Protein AF-A0A1Q2ZSM3-F1 (afdb_monomer_lite)

Organism: Zygosaccharomyces rouxii (NCBI:txid4956)

Structure (mmCIF, N/CA/C/O backbone):
data_AF-A0A1Q2ZSM3-F1
#
_entry.id   AF-A0A1Q2ZSM3-F1
#
loop_
_atom_site.group_PDB
_atom_site.id
_atom_site.type_symbol
_atom_site.label_atom_id
_atom_site.label_alt_id
_atom_site.label_comp_id
_atom_site.label_asym_id
_atom_site.label_entity_id
_atom_site.label_seq_id
_atom_site.pdbx_PDB_ins_code
_atom_site.Cartn_x
_atom_site.Cartn_y
_atom_site.Cartn_z
_atom_site.occupancy
_atom_site.B_iso_or_equiv
_atom_site.auth_seq_id
_atom_site.auth_comp_id
_atom_site.auth_asym_id
_atom_site.auth_atom_id
_atom_site.pdbx_PDB_model_num
ATOM 1 N N . MET A 1 1 ? 34.894 3.119 -41.624 1.00 64.06 1 MET A N 1
ATOM 2 C CA . MET A 1 1 ? 34.400 4.190 -40.734 1.00 64.06 1 MET A CA 1
ATOM 3 C C . MET A 1 1 ? 33.053 3.825 -40.122 1.00 64.06 1 MET A C 1
ATOM 5 O O . MET A 1 1 ? 32.854 4.082 -38.945 1.00 64.06 1 MET A O 1
ATOM 9 N N . ASP A 1 2 ? 32.177 3.131 -40.847 1.00 81.12 2 ASP A N 1
ATOM 10 C CA . ASP A 1 2 ? 30.804 2.824 -40.405 1.00 81.12 2 ASP A CA 1
ATOM 11 C C . ASP A 1 2 ? 30.722 1.828 -39.241 1.00 81.12 2 ASP A C 1
ATOM 13 O O . ASP A 1 2 ? 29.921 2.001 -38.327 1.00 81.12 2 ASP A O 1
ATOM 17 N N . PHE A 1 3 ? 31.615 0.833 -39.202 1.00 90.19 3 PHE A N 1
ATOM 18 C CA . PHE A 1 3 ? 31.700 -0.098 -38.070 1.00 90.19 3 PHE A CA 1
ATOM 19 C C . PHE A 1 3 ? 32.099 0.605 -36.764 1.00 90.19 3 PHE A C 1
ATOM 21 O O . PHE A 1 3 ? 31.594 0.272 -35.697 1.00 90.19 3 PHE A O 1
ATOM 28 N N . TYR A 1 4 ? 32.970 1.614 -36.851 1.00 92.62 4 TYR A N 1
ATOM 29 C CA . TYR A 1 4 ? 33.375 2.406 -35.691 1.00 92.62 4 TYR A CA 1
ATOM 30 C C . TYR A 1 4 ? 32.209 3.251 -35.166 1.00 92.62 4 TYR A C 1
ATOM 32 O O . TYR A 1 4 ? 31.980 3.292 -33.961 1.00 92.62 4 TYR A O 1
ATOM 40 N N . PHE A 1 5 ? 31.417 3.854 -36.063 1.00 91.31 5 PHE A N 1
ATOM 41 C CA . PHE A 1 5 ? 30.184 4.549 -35.685 1.00 91.31 5 PHE A CA 1
ATOM 42 C C . PHE A 1 5 ? 29.166 3.610 -35.036 1.00 91.31 5 PHE A C 1
ATOM 44 O O . PHE A 1 5 ? 28.591 3.961 -34.008 1.00 91.31 5 PHE A O 1
ATOM 51 N N . TYR A 1 6 ? 28.981 2.406 -35.585 1.00 92.62 6 TYR A N 1
ATOM 52 C CA . TYR A 1 6 ? 28.094 1.402 -35.000 1.00 92.62 6 TYR A CA 1
ATOM 53 C C . TYR A 1 6 ? 28.555 0.976 -33.600 1.00 92.62 6 TYR A C 1
ATOM 55 O O . TYR A 1 6 ? 27.750 0.927 -32.673 1.00 92.62 6 TYR A O 1
ATOM 63 N N . LE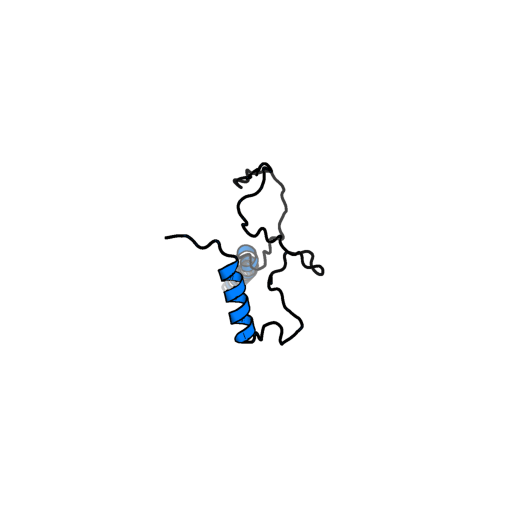U A 1 7 ? 29.856 0.733 -33.417 1.00 93.81 7 LEU A N 1
ATOM 64 C CA . LEU A 1 7 ? 30.436 0.365 -32.125 1.00 93.81 7 LEU A CA 1
ATOM 65 C C . LEU A 1 7 ? 30.292 1.492 -31.091 1.00 93.81 7 LEU A C 1
ATOM 67 O O . LEU A 1 7 ? 29.942 1.236 -29.941 1.00 93.81 7 LEU A O 1
ATOM 71 N N . LEU A 1 8 ? 30.488 2.745 -31.505 1.00 93.75 8 LEU A N 1
ATOM 72 C CA . LEU A 1 8 ? 30.329 3.915 -30.642 1.00 93.75 8 LEU A CA 1
ATOM 73 C C . LEU A 1 8 ? 28.858 4.134 -30.251 1.00 93.75 8 LEU A C 1
ATOM 75 O O . LEU A 1 8 ? 28.562 4.386 -29.084 1.00 93.75 8 LEU A O 1
ATOM 79 N N . PHE A 1 9 ? 27.927 3.957 -31.192 1.00 94.38 9 PHE A N 1
ATOM 80 C CA . PHE A 1 9 ? 26.490 4.003 -30.920 1.00 94.38 9 PHE A CA 1
ATOM 81 C C . PHE A 1 9 ? 26.047 2.870 -29.986 1.00 94.38 9 PHE A C 1
ATOM 83 O O . PHE A 1 9 ? 25.289 3.100 -29.047 1.00 94.38 9 PHE A O 1
ATOM 90 N N . PHE A 1 10 ? 26.564 1.658 -30.183 1.00 94.56 10 PHE A N 1
ATOM 91 C CA . PHE A 1 10 ? 26.277 0.514 -29.321 1.00 94.56 10 PHE A CA 1
ATOM 92 C C . PHE A 1 10 ? 26.731 0.760 -27.874 1.00 94.56 10 PHE A C 1
ATOM 94 O O . PHE A 1 10 ? 25.969 0.528 -26.936 1.00 94.56 10 PHE A O 1
ATOM 101 N N . ILE A 1 11 ? 27.930 1.322 -27.688 1.00 94.88 11 ILE A N 1
ATOM 102 C CA . ILE A 1 11 ? 28.431 1.737 -26.370 1.00 94.88 11 ILE A CA 1
ATOM 103 C C . ILE A 1 11 ? 27.532 2.823 -25.762 1.00 94.88 11 ILE A C 1
ATOM 105 O O . ILE A 1 11 ? 27.190 2.743 -24.583 1.00 94.88 11 ILE A O 1
ATOM 109 N N . PHE A 1 12 ? 27.101 3.806 -26.556 1.00 95.38 12 PHE A 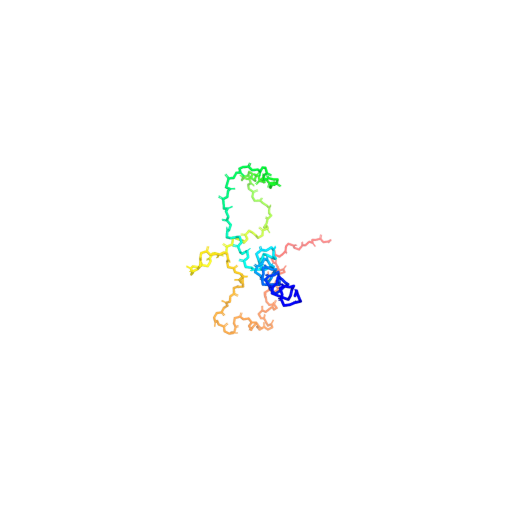N 1
ATOM 110 C CA . PHE A 1 12 ? 26.193 4.858 -26.098 1.00 95.38 12 PHE A CA 1
ATOM 111 C C . PHE A 1 12 ? 24.853 4.293 -25.600 1.00 95.38 12 PHE A C 1
ATOM 113 O O . PHE A 1 12 ? 24.396 4.659 -24.517 1.00 95.38 12 PHE A O 1
ATOM 120 N N . VAL A 1 13 ? 24.257 3.353 -26.339 1.00 95.94 13 VAL A N 1
ATOM 121 C CA . VAL A 1 13 ? 23.003 2.687 -25.950 1.00 95.94 13 VAL A CA 1
ATOM 122 C C . VAL A 1 13 ? 23.169 1.907 -24.644 1.00 95.94 13 VAL A C 1
ATOM 124 O O . VAL A 1 13 ? 22.311 2.004 -23.768 1.00 95.94 13 VAL A O 1
ATOM 127 N N . ILE A 1 14 ? 24.282 1.186 -24.469 1.00 94.75 14 ILE A N 1
ATOM 128 C CA . ILE A 1 14 ? 24.571 0.449 -23.227 1.00 94.75 14 ILE A CA 1
ATOM 129 C C . ILE A 1 14 ? 24.699 1.405 -22.038 1.00 94.75 14 ILE A C 1
ATOM 131 O O . ILE A 1 14 ? 24.091 1.174 -20.993 1.00 94.75 14 ILE A O 1
ATOM 135 N N . ILE A 1 15 ? 25.454 2.495 -22.193 1.00 93.88 15 ILE A N 1
ATOM 136 C CA . ILE A 1 15 ? 25.620 3.509 -21.143 1.00 93.88 15 ILE A CA 1
ATOM 137 C C . ILE A 1 15 ? 24.258 4.095 -20.748 1.00 93.88 15 ILE A C 1
ATOM 139 O O . ILE A 1 15 ? 23.959 4.219 -19.561 1.00 93.88 15 ILE A O 1
ATOM 143 N N . PHE A 1 16 ? 23.402 4.395 -21.726 1.00 93.62 16 PHE A N 1
ATOM 144 C CA . PHE A 1 16 ? 22.071 4.941 -21.474 1.00 93.62 16 PHE A CA 1
ATOM 145 C C . PHE A 1 16 ? 21.151 3.936 -20.764 1.00 93.62 16 PHE A C 1
ATOM 147 O O . PHE A 1 16 ? 20.457 4.299 -19.816 1.00 93.62 16 PHE A O 1
ATOM 154 N N . ALA A 1 17 ? 21.194 2.660 -21.156 1.00 91.25 17 ALA A N 1
ATOM 155 C CA . ALA A 1 17 ? 20.429 1.593 -20.513 1.00 91.25 17 ALA A CA 1
ATOM 156 C C . ALA A 1 17 ? 20.834 1.366 -19.045 1.00 91.25 17 ALA A C 1
ATOM 158 O O . ALA A 1 17 ? 19.987 1.006 -18.233 1.00 91.25 17 ALA A O 1
ATOM 159 N N . LEU A 1 18 ? 22.100 1.611 -18.687 1.00 89.62 18 LEU A N 1
ATOM 160 C CA . LEU A 1 18 ? 22.583 1.540 -17.302 1.00 89.62 18 LEU A CA 1
ATOM 161 C C . LEU A 1 18 ? 22.288 2.820 -16.502 1.00 89.62 18 LEU A C 1
ATOM 163 O O . LEU A 1 18 ? 22.040 2.760 -15.296 1.00 89.62 18 LEU A O 1
ATOM 167 N N . LEU A 1 19 ? 22.278 3.982 -17.159 1.00 86.56 19 LEU A N 1
ATOM 168 C CA . LEU A 1 19 ? 21.946 5.263 -16.530 1.00 86.56 19 LEU A CA 1
ATOM 169 C C . LEU A 1 19 ? 20.444 5.408 -16.255 1.00 86.56 19 LEU A C 1
ATOM 171 O O . LEU A 1 19 ? 20.068 5.948 -15.219 1.00 86.56 19 LEU A O 1
ATOM 175 N N . LEU A 1 20 ? 19.571 4.900 -17.126 1.00 83.69 20 LEU A N 1
ATOM 176 C CA . LEU A 1 20 ? 18.120 5.040 -16.965 1.00 83.69 20 LEU A CA 1
ATOM 177 C C . LEU A 1 20 ? 17.598 4.508 -15.616 1.00 83.69 20 LEU A C 1
ATOM 179 O O . LEU A 1 20 ? 16.910 5.263 -14.934 1.00 83.69 20 LEU A O 1
ATOM 183 N N . PRO A 1 21 ? 17.942 3.291 -15.154 1.00 82.06 21 PRO A N 1
ATOM 184 C CA . PRO A 1 21 ? 17.515 2.803 -13.842 1.00 82.06 21 PRO A CA 1
ATOM 185 C C . PRO A 1 21 ? 18.015 3.667 -12.679 1.00 82.06 21 PRO A C 1
ATOM 187 O O . PRO A 1 21 ? 17.294 3.854 -11.698 1.00 82.06 21 PRO A O 1
ATOM 190 N N . THR A 1 22 ? 19.229 4.220 -12.792 1.00 79.31 22 THR A 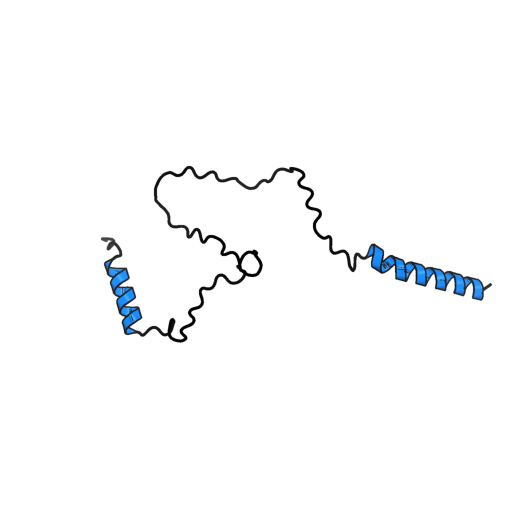N 1
ATOM 191 C CA . THR A 1 22 ? 19.849 5.022 -11.725 1.00 79.31 22 THR A CA 1
ATOM 192 C C . THR A 1 22 ? 19.245 6.423 -11.626 1.00 79.31 22 THR A C 1
ATOM 194 O O . THR A 1 22 ? 19.009 6.895 -10.515 1.00 79.31 22 THR A O 1
ATOM 197 N N . LEU A 1 23 ? 18.908 7.061 -12.755 1.00 76.69 23 LEU A N 1
ATOM 198 C CA . LEU A 1 23 ? 18.182 8.338 -12.771 1.00 76.69 23 LEU A CA 1
ATOM 199 C C . LEU A 1 23 ? 16.684 8.168 -12.489 1.00 76.69 23 LEU A C 1
ATOM 201 O O . LEU A 1 23 ? 16.081 9.021 -11.844 1.00 76.69 23 LEU A O 1
ATOM 205 N N . SER A 1 24 ? 16.077 7.075 -12.955 1.00 77.25 24 SER A N 1
ATOM 206 C CA . SER A 1 24 ? 14.636 6.834 -12.824 1.00 77.25 24 SER A CA 1
ATOM 207 C C . SER A 1 24 ? 14.208 6.506 -11.391 1.00 77.25 24 SER A C 1
ATOM 209 O O . SER A 1 24 ? 13.010 6.438 -11.123 1.00 77.25 24 SER A O 1
ATOM 211 N N . GLY A 1 25 ? 15.150 6.270 -10.470 1.00 70.81 25 GLY A N 1
ATOM 212 C CA . GLY A 1 25 ? 14.840 5.965 -9.072 1.00 70.81 25 GLY A CA 1
ATOM 213 C C . GLY A 1 25 ? 14.042 4.670 -8.879 1.00 70.81 25 GLY A C 1
ATOM 214 O O . GLY A 1 25 ? 13.454 4.468 -7.814 1.00 70.81 25 GLY A O 1
ATOM 215 N N . VAL A 1 26 ? 14.021 3.785 -9.884 1.00 68.75 26 VAL A N 1
ATOM 216 C CA . VAL A 1 26 ? 13.365 2.470 -9.838 1.00 68.75 26 VAL A CA 1
ATOM 217 C C . VAL A 1 26 ? 14.182 1.585 -8.896 1.00 68.75 26 VAL A C 1
ATOM 219 O O . VAL A 1 26 ? 15.187 1.001 -9.280 1.00 68.75 26 VAL A O 1
ATOM 222 N N . GLY A 1 27 ? 13.792 1.569 -7.620 1.00 60.09 27 GLY A N 1
ATOM 223 C CA . GLY A 1 27 ? 14.504 0.880 -6.534 1.00 60.09 27 GLY A CA 1
ATOM 224 C C . GLY A 1 27 ? 14.905 1.780 -5.360 1.00 60.09 27 GLY A C 1
ATOM 225 O O . GLY A 1 27 ? 15.406 1.285 -4.352 1.00 60.09 27 GLY A O 1
ATOM 226 N N . GLY A 1 28 ? 14.652 3.090 -5.438 1.00 65.06 28 GLY A N 1
ATOM 227 C CA . GLY A 1 28 ? 14.933 4.047 -4.369 1.00 65.06 28 GLY A CA 1
ATOM 228 C C . GLY A 1 28 ? 13.943 3.975 -3.205 1.00 65.06 28 GLY A C 1
ATOM 229 O O . GLY A 1 28 ? 13.249 4.953 -2.931 1.00 65.06 28 GLY A O 1
ATOM 230 N N . PHE A 1 29 ? 13.883 2.857 -2.478 1.00 62.12 29 PHE A N 1
ATOM 231 C CA . PHE A 1 29 ? 13.298 2.869 -1.137 1.00 62.12 29 PHE A CA 1
ATOM 232 C C . PHE A 1 29 ? 14.223 3.680 -0.227 1.00 62.12 29 PHE A C 1
ATOM 234 O O . PHE A 1 29 ? 15.219 3.180 0.294 1.00 62.12 29 PHE A O 1
ATOM 241 N N . LYS A 1 30 ? 13.895 4.962 -0.031 1.00 62.69 30 LYS A N 1
ATOM 242 C CA . LYS A 1 30 ? 14.465 5.766 1.052 1.00 62.69 30 LYS A CA 1
ATOM 243 C C . LYS A 1 30 ? 13.996 5.161 2.372 1.00 62.69 30 LYS A C 1
ATOM 245 O O . LYS A 1 30 ? 12.957 5.551 2.900 1.00 62.69 30 LYS A O 1
ATOM 250 N N . ILE A 1 31 ? 14.746 4.196 2.905 1.00 61.94 31 ILE A N 1
ATOM 251 C CA . ILE A 1 31 ? 14.577 3.790 4.296 1.00 61.94 31 ILE A CA 1
ATOM 252 C C . ILE A 1 31 ? 14.858 5.041 5.134 1.00 61.94 31 ILE A C 1
ATOM 254 O O . ILE A 1 31 ? 15.906 5.675 4.997 1.00 61.94 31 ILE A O 1
ATOM 258 N N . GLY A 1 32 ? 13.845 5.484 5.876 1.00 56.94 32 GLY A N 1
ATOM 259 C CA . GLY A 1 32 ? 13.807 6.808 6.480 1.00 56.94 32 GLY A CA 1
ATOM 260 C C . GLY A 1 32 ? 15.066 7.107 7.287 1.00 56.94 32 GLY A C 1
ATOM 261 O O . GLY A 1 32 ? 15.275 6.550 8.365 1.00 56.94 32 GLY A O 1
ATOM 262 N N . GLN A 1 33 ? 15.880 8.043 6.796 1.00 53.47 33 GLN A N 1
ATOM 263 C CA . GLN A 1 33 ? 16.787 8.775 7.664 1.00 53.47 33 GLN A CA 1
ATOM 264 C C . GLN A 1 33 ? 15.921 9.562 8.644 1.00 53.47 33 GLN A C 1
ATOM 266 O O . GLN A 1 33 ? 15.372 10.616 8.326 1.00 53.47 33 GLN A O 1
ATOM 271 N N . LYS A 1 34 ? 15.793 9.023 9.853 1.00 55.81 34 LYS A N 1
ATOM 272 C CA . LYS A 1 34 ? 15.334 9.729 11.047 1.00 55.81 34 LYS A CA 1
ATOM 273 C C . LYS A 1 34 ? 16.373 10.788 11.420 1.00 55.81 34 LYS A C 1
ATOM 275 O O . LYS A 1 34 ? 17.113 10.652 12.385 1.00 55.81 34 LYS A O 1
ATOM 280 N N . ASN A 1 35 ? 16.428 11.846 10.619 1.00 48.53 35 ASN A N 1
ATOM 281 C CA . ASN A 1 35 ? 17.076 13.090 10.989 1.00 48.53 35 ASN A CA 1
ATOM 282 C C . ASN A 1 35 ? 16.095 13.820 11.904 1.00 48.53 35 ASN A C 1
ATOM 284 O O . ASN A 1 35 ? 15.242 14.574 11.443 1.00 48.53 35 ASN A O 1
ATOM 288 N N . SER A 1 36 ? 16.191 13.566 13.209 1.00 53.94 36 SER A N 1
ATOM 289 C CA . SER A 1 36 ? 15.566 14.395 14.237 1.00 53.94 36 SER A CA 1
ATOM 290 C C . SER A 1 36 ? 16.262 15.757 14.251 1.00 53.94 36 SER A C 1
ATOM 292 O O . SER A 1 36 ? 17.091 16.051 15.110 1.00 53.94 36 SER A O 1
ATOM 294 N N . ARG A 1 37 ? 15.978 16.582 13.245 1.00 48.91 37 ARG A N 1
ATOM 295 C CA . ARG A 1 37 ? 16.240 18.013 13.294 1.00 48.91 37 ARG A CA 1
ATOM 296 C C . ARG A 1 37 ? 14.908 18.690 13.516 1.00 48.91 37 ARG A C 1
ATOM 298 O O . ARG A 1 37 ? 13.969 18.541 12.742 1.00 48.91 37 ARG A O 1
ATOM 305 N N . THR A 1 38 ? 14.859 19.359 14.652 1.00 55.06 38 THR A N 1
ATOM 306 C CA . THR A 1 38 ? 13.769 20.186 15.126 1.00 55.06 38 THR A CA 1
ATOM 307 C C . THR A 1 38 ? 13.346 21.131 14.001 1.00 55.06 38 THR A C 1
ATOM 309 O O . THR A 1 38 ? 14.106 21.983 13.552 1.00 55.06 38 THR A O 1
ATOM 312 N N . SER A 1 39 ? 12.142 20.949 13.479 1.00 45.31 39 SER A N 1
ATOM 313 C CA . SER A 1 39 ? 11.536 21.918 12.578 1.00 45.31 39 SER A CA 1
ATOM 314 C C . SER A 1 39 ? 10.059 21.960 12.904 1.00 45.31 39 SER A C 1
ATOM 316 O O . SER A 1 39 ? 9.361 20.957 12.780 1.00 45.31 39 SER A O 1
ATOM 318 N N . ASN A 1 40 ? 9.683 23.105 13.469 1.00 53.81 40 ASN A N 1
ATOM 319 C CA . ASN A 1 40 ? 8.368 23.554 13.902 1.00 53.81 40 ASN A CA 1
ATOM 320 C C . ASN A 1 40 ? 7.198 22.697 13.419 1.00 53.81 40 ASN A C 1
ATOM 322 O O . ASN A 1 40 ? 6.619 22.892 12.353 1.00 53.81 40 ASN A O 1
ATOM 326 N N . ASP A 1 41 ? 6.834 21.775 14.296 1.00 48.97 41 ASP A N 1
ATOM 327 C CA . ASP A 1 41 ? 5.589 21.045 14.260 1.00 48.97 41 ASP A CA 1
ATOM 328 C C . ASP A 1 41 ? 4.457 22.040 14.565 1.00 48.97 41 ASP A C 1
ATOM 330 O O . ASP A 1 41 ? 4.198 22.368 15.722 1.00 48.97 41 ASP A O 1
ATOM 334 N N . HIS A 1 42 ? 3.766 22.533 13.533 1.00 58.88 42 HIS A N 1
ATOM 335 C CA . HIS A 1 42 ? 2.465 23.203 13.674 1.00 58.88 42 HIS A CA 1
ATOM 336 C C . HIS A 1 42 ? 1.359 22.198 14.049 1.00 58.88 42 HIS A C 1
ATOM 338 O O . HIS A 1 42 ? 0.227 22.275 13.576 1.00 58.88 42 HIS A O 1
ATOM 344 N N . ARG A 1 43 ? 1.663 21.231 14.918 1.00 57.91 43 ARG A N 1
ATOM 345 C CA . ARG A 1 43 ? 0.645 20.451 15.608 1.00 57.91 43 ARG A CA 1
ATOM 346 C C . ARG A 1 43 ? 0.204 21.266 16.801 1.00 57.91 43 ARG A C 1
ATOM 348 O O . ARG A 1 43 ? 0.967 21.481 17.741 1.00 57.91 43 ARG A O 1
ATOM 355 N N . LEU A 1 44 ? -1.038 21.731 16.733 1.00 61.19 44 LEU A N 1
ATOM 356 C CA . LEU A 1 44 ? -1.765 22.314 17.851 1.00 61.19 44 LEU A CA 1
ATOM 357 C C . LEU A 1 44 ? -1.643 21.366 19.054 1.00 61.19 44 LEU A C 1
ATOM 359 O O . LEU A 1 44 ? -2.333 20.352 19.142 1.00 61.19 44 LEU A O 1
ATOM 363 N N . LYS A 1 45 ? -0.713 21.665 19.966 1.00 57.38 45 LYS A N 1
ATOM 364 C CA . LYS A 1 45 ? -0.586 20.964 21.244 1.00 57.38 45 LYS A CA 1
ATOM 365 C C . LYS A 1 45 ? -1.713 21.454 22.134 1.00 57.38 45 LYS A C 1
ATOM 367 O O . LYS A 1 45 ? -1.556 22.427 22.867 1.00 57.38 45 LYS A O 1
ATOM 372 N N . PHE A 1 46 ? -2.852 20.781 22.043 1.00 59.25 46 PHE A N 1
ATOM 373 C CA . PHE A 1 46 ? -3.956 20.995 22.961 1.00 59.25 46 PHE A CA 1
ATOM 374 C C . PHE A 1 46 ? -3.538 20.465 24.337 1.00 59.25 46 PHE A C 1
ATOM 376 O O . PHE A 1 46 ? -3.501 19.259 24.577 1.00 59.25 46 PHE A O 1
ATOM 383 N N . LYS A 1 47 ? -3.137 21.372 25.230 1.00 58.22 47 LYS A N 1
ATOM 384 C CA . LYS A 1 47 ? -2.988 21.065 26.652 1.00 58.22 47 LYS A CA 1
ATOM 385 C C . LYS A 1 47 ? -4.375 21.166 27.273 1.00 58.22 47 LYS A C 1
ATOM 387 O O . LYS A 1 47 ? -4.827 22.265 27.571 1.00 58.22 47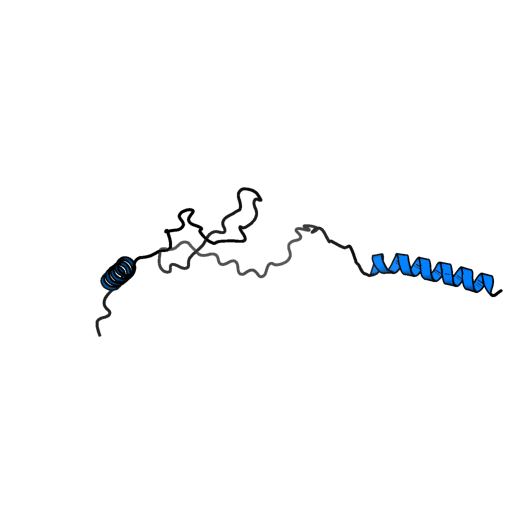 LYS A O 1
ATOM 392 N N . LEU A 1 48 ? -5.046 20.029 27.426 1.00 51.41 48 LEU A N 1
ATOM 393 C CA . LEU A 1 48 ? -6.266 19.955 28.219 1.00 51.41 48 LEU A CA 1
ATOM 394 C C . LEU A 1 48 ? -5.847 19.912 29.693 1.00 51.41 48 LEU A C 1
ATOM 396 O O . LEU A 1 48 ? -5.253 18.933 30.146 1.00 51.41 48 LEU A O 1
ATOM 400 N N . SER A 1 49 ? -6.079 21.002 30.422 1.00 46.81 49 SER A N 1
ATOM 401 C CA . SER A 1 49 ? -6.056 20.982 31.882 1.00 46.81 49 SER A CA 1
ATOM 402 C C . SER A 1 49 ? -7.143 20.021 32.348 1.00 46.81 49 SER A C 1
ATOM 404 O O . SER A 1 49 ? -8.291 20.131 31.923 1.00 46.81 49 SER A O 1
ATOM 406 N N . SER A 1 50 ? -6.759 19.049 33.170 1.00 53.41 50 SER A N 1
ATOM 407 C CA . SER A 1 50 ? -7.671 18.088 33.774 1.00 53.41 50 SER A CA 1
ATOM 408 C C . SER A 1 50 ? -8.578 18.811 34.763 1.00 53.41 50 SER A C 1
ATOM 410 O O . SER A 1 50 ? -8.256 18.925 35.945 1.00 53.41 50 SER A O 1
ATOM 412 N N . GLU A 1 51 ? -9.701 19.308 34.272 1.00 45.31 51 GLU A N 1
ATOM 413 C CA . GLU A 1 51 ? -10.813 19.723 35.103 1.00 45.31 51 GLU A CA 1
ATOM 414 C C . GLU A 1 51 ? -12.048 18.949 34.652 1.00 45.31 51 GLU A C 1
ATOM 416 O O . GLU A 1 51 ? -12.386 18.917 33.471 1.00 45.31 51 GLU A O 1
ATOM 421 N N . LYS A 1 52 ? -12.580 18.217 35.633 1.00 46.56 52 LYS A N 1
ATOM 422 C CA . LYS A 1 52 ? -13.804 17.415 35.689 1.00 46.56 52 LYS A CA 1
ATOM 423 C C . LYS A 1 52 ? -14.730 17.450 34.470 1.00 46.56 52 LYS A C 1
ATOM 425 O O . LYS A 1 52 ? -15.239 18.497 34.095 1.00 46.56 52 LYS A O 1
ATOM 430 N N . ASP A 1 53 ? -15.017 16.235 33.999 1.00 52.00 53 ASP A N 1
ATOM 431 C CA . ASP A 1 53 ? -16.344 15.741 33.621 1.00 52.00 53 ASP A CA 1
ATOM 432 C C . ASP A 1 53 ? -17.245 16.724 32.870 1.00 52.00 53 ASP A C 1
ATOM 434 O O . ASP A 1 53 ? -17.896 17.540 33.501 1.00 52.00 53 ASP A O 1
ATOM 438 N N . ILE A 1 54 ? -17.333 16.580 31.542 1.00 45.84 54 ILE A N 1
ATOM 439 C CA . ILE A 1 54 ? -18.550 16.684 30.708 1.00 45.84 54 ILE A CA 1
ATOM 440 C C . ILE A 1 54 ? -18.098 16.490 29.249 1.00 45.84 54 ILE A C 1
ATOM 442 O O . ILE A 1 54 ? -17.367 17.304 28.693 1.00 45.84 54 ILE A O 1
ATOM 446 N N . GLY A 1 55 ? -18.524 15.389 28.622 1.00 39.53 55 GLY A N 1
ATOM 447 C CA . GLY A 1 55 ? -18.335 15.138 27.187 1.00 39.53 55 GLY A CA 1
ATOM 448 C C . GLY A 1 55 ? -17.590 13.841 26.876 1.00 39.53 55 GLY A C 1
ATOM 449 O O . GLY A 1 55 ? -16.386 13.841 26.636 1.00 39.53 55 GLY A O 1
ATOM 450 N N . LYS A 1 56 ? -18.320 12.718 26.831 1.00 44.53 56 LYS A N 1
ATOM 451 C CA . LYS A 1 56 ? -17.844 11.434 26.291 1.00 44.53 56 LYS A CA 1
ATOM 452 C C . LYS A 1 56 ? -17.570 11.570 24.783 1.00 44.53 56 LYS A C 1
ATOM 454 O O . LYS A 1 56 ? -18.384 11.162 23.964 1.00 44.53 56 LYS A O 1
ATOM 459 N N . SER A 1 57 ? -16.420 12.118 24.392 1.00 45.47 57 SER A N 1
ATOM 460 C CA . SER A 1 57 ? -15.830 11.783 23.092 1.00 45.47 57 SER A CA 1
ATOM 461 C C . SER A 1 57 ? -14.983 10.539 23.322 1.00 45.47 57 SER A C 1
ATOM 463 O O . SER A 1 57 ? -14.037 10.587 24.107 1.00 45.47 57 SER A O 1
ATOM 465 N N . SER A 1 58 ? -15.365 9.421 22.707 1.00 51.62 58 SER A N 1
ATOM 466 C CA . SER A 1 58 ? -14.664 8.138 22.782 1.00 51.62 58 SER A CA 1
ATOM 467 C C . SER A 1 58 ? -13.162 8.330 22.496 1.00 51.62 58 SER A C 1
ATOM 469 O O . SER A 1 58 ? -12.738 8.404 21.340 1.00 51.62 58 SER A O 1
ATOM 471 N N . SER A 1 59 ? -12.343 8.404 23.545 1.00 50.94 59 SER A N 1
ATOM 472 C CA . SER A 1 59 ? -10.893 8.281 23.450 1.00 50.94 59 SER A CA 1
ATOM 473 C C . SER A 1 59 ? -10.554 6.798 23.318 1.00 50.94 59 SER A C 1
ATOM 475 O O . SER A 1 59 ? -10.051 6.165 24.240 1.00 50.94 59 SER A O 1
ATOM 477 N N . HIS A 1 60 ? -10.857 6.202 22.163 1.00 56.91 60 HIS A N 1
ATOM 478 C CA . HIS A 1 60 ? -10.348 4.865 21.875 1.00 56.91 60 HIS A CA 1
ATOM 479 C C . HIS A 1 60 ? -8.825 4.965 21.751 1.00 56.91 60 HIS A C 1
ATOM 481 O O . HIS A 1 60 ? -8.286 5.423 20.739 1.00 56.91 60 HIS A O 1
ATOM 487 N N . GLY A 1 61 ? -8.130 4.593 22.829 1.00 62.03 61 GLY A N 1
ATOM 488 C CA . GLY A 1 61 ? -6.698 4.348 22.810 1.00 62.03 61 GLY A CA 1
ATOM 489 C C . GLY A 1 61 ? -6.385 3.379 21.675 1.00 62.03 61 GLY A C 1
ATOM 490 O O . GLY A 1 61 ? -7.126 2.431 21.426 1.00 62.03 61 GLY A O 1
ATOM 491 N N . PHE A 1 62 ? -5.324 3.650 20.921 1.00 67.12 62 PHE A N 1
ATOM 492 C CA . PHE A 1 62 ? -4.942 2.749 19.845 1.00 67.12 62 PHE A CA 1
ATOM 493 C C . PHE A 1 62 ? -4.447 1.435 20.445 1.00 67.12 62 PHE A C 1
ATOM 495 O O . PHE A 1 62 ? -3.445 1.424 21.158 1.00 67.12 62 PHE A O 1
ATOM 502 N N . GLU A 1 63 ? -5.127 0.336 20.127 1.00 71.38 63 GLU A N 1
ATOM 503 C CA . GLU A 1 63 ? -4.638 -0.998 20.455 1.00 71.38 63 GLU A CA 1
ATOM 504 C C . GLU A 1 63 ? -3.350 -1.280 19.674 1.00 71.38 63 GLU A C 1
ATOM 506 O O . GLU A 1 63 ? -3.273 -1.095 18.452 1.00 71.38 63 GLU A O 1
ATOM 511 N N . ILE A 1 64 ? -2.320 -1.704 20.400 1.00 77.38 64 ILE A N 1
ATOM 512 C CA . ILE A 1 64 ? -1.027 -2.097 19.846 1.00 77.38 64 ILE A CA 1
ATOM 513 C C . ILE A 1 64 ? -1.064 -3.612 19.643 1.00 77.38 64 ILE A C 1
ATOM 515 O O . ILE A 1 64 ? -1.403 -4.353 20.562 1.00 77.38 64 ILE A O 1
ATOM 519 N N . ASP A 1 65 ? -0.727 -4.073 18.440 1.00 78.06 65 ASP A N 1
ATOM 520 C CA . ASP A 1 65 ? -0.629 -5.501 18.132 1.00 78.06 65 ASP A CA 1
ATOM 521 C C . ASP A 1 65 ? 0.522 -6.130 18.934 1.00 78.06 65 ASP A C 1
ATOM 523 O O . ASP A 1 65 ? 1.669 -5.703 18.814 1.00 78.06 65 ASP A O 1
ATOM 527 N N . SER A 1 66 ? 0.237 -7.160 19.734 1.00 80.12 66 SER A N 1
ATOM 528 C CA . SER A 1 66 ? 1.234 -7.833 20.577 1.00 80.12 66 SER A CA 1
ATOM 529 C C . SER A 1 66 ? 2.314 -8.562 19.772 1.00 80.12 66 SER A C 1
ATOM 531 O O . SER A 1 66 ? 3.425 -8.742 20.266 1.00 80.12 66 SER A O 1
ATOM 533 N N . LYS A 1 67 ? 2.026 -8.950 18.522 1.00 83.38 67 LYS A N 1
ATOM 534 C CA . LYS A 1 67 ? 2.978 -9.647 17.648 1.00 83.38 67 LYS A CA 1
ATOM 535 C C . LYS A 1 67 ? 3.923 -8.689 16.927 1.00 83.38 67 LYS A C 1
ATOM 537 O O . LYS A 1 67 ? 5.079 -9.036 16.696 1.00 83.38 67 LYS A O 1
ATOM 542 N N . THR A 1 68 ? 3.433 -7.512 16.531 1.00 84.00 68 THR A N 1
ATOM 543 C CA . THR A 1 68 ? 4.198 -6.566 15.694 1.00 84.00 68 THR A CA 1
ATOM 544 C C . THR A 1 68 ? 4.579 -5.264 16.394 1.00 84.00 68 THR A C 1
ATOM 546 O O . THR A 1 68 ? 5.449 -4.550 15.903 1.00 84.00 68 THR A O 1
ATOM 549 N N . GLY A 1 69 ? 3.953 -4.929 17.524 1.00 81.12 69 GLY A N 1
ATOM 550 C CA . GLY A 1 69 ? 4.154 -3.668 18.244 1.00 81.12 69 GLY A CA 1
ATOM 551 C C . GLY A 1 69 ? 3.637 -2.433 17.497 1.00 81.12 69 GLY A C 1
ATOM 552 O O . GLY A 1 69 ? 3.881 -1.303 17.919 1.00 81.12 69 GLY A O 1
ATOM 553 N N . LEU A 1 70 ? 2.943 -2.624 16.372 1.00 82.44 70 LEU A N 1
ATOM 554 C CA . LEU A 1 70 ? 2.382 -1.556 15.552 1.00 82.44 70 LEU A CA 1
ATOM 555 C C . LEU A 1 70 ? 0.904 -1.341 15.889 1.00 82.44 70 LEU A C 1
ATOM 557 O O . LEU A 1 70 ? 0.232 -2.225 16.418 1.00 82.44 70 LEU A O 1
ATOM 561 N N . LYS A 1 71 ? 0.376 -0.159 15.547 1.00 84.50 71 LYS A N 1
ATOM 562 C CA . LYS A 1 71 ? -1.057 0.133 15.679 1.00 84.50 71 LYS A CA 1
ATOM 563 C C . LYS A 1 71 ? -1.872 -0.912 14.912 1.00 84.50 71 LYS A C 1
ATOM 565 O O . LYS A 1 71 ? -1.670 -1.096 13.707 1.00 84.50 71 LYS A O 1
ATOM 570 N N . LYS A 1 72 ? -2.815 -1.554 15.602 1.00 78.69 72 LYS A N 1
ATOM 571 C CA . LYS A 1 72 ? -3.719 -2.549 15.026 1.00 78.69 72 LYS A CA 1
ATOM 572 C C . LYS A 1 72 ? -4.539 -1.900 13.904 1.00 78.69 72 LYS A C 1
ATOM 574 O O . LYS A 1 72 ? -5.171 -0.861 14.096 1.00 78.69 72 LYS A O 1
ATOM 579 N N . ARG A 1 73 ? -4.476 -2.482 12.699 1.00 76.00 73 ARG A N 1
ATOM 580 C CA . ARG A 1 73 ? -5.197 -1.974 11.512 1.00 76.00 73 ARG A CA 1
ATOM 581 C C . ARG A 1 73 ? -6.692 -2.274 11.560 1.00 76.00 73 ARG A C 1
ATOM 583 O O . ARG A 1 73 ? -7.475 -1.509 11.013 1.00 76.00 73 ARG A O 1
ATOM 590 N N . VAL A 1 74 ? -7.067 -3.366 12.220 1.00 70.06 74 VAL A N 1
ATOM 591 C CA . VAL A 1 74 ? -8.454 -3.795 12.385 1.00 70.06 74 VAL A CA 1
ATOM 592 C C . VAL A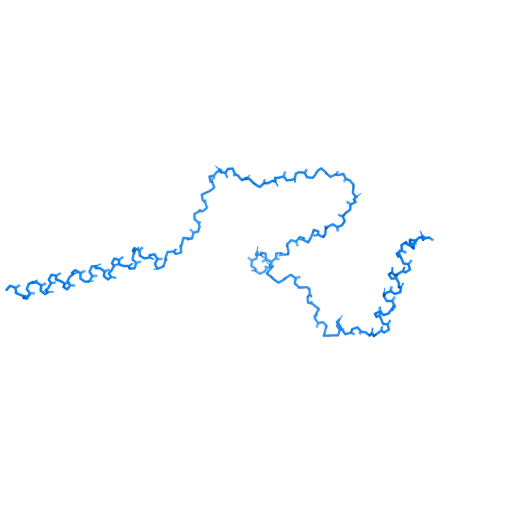 1 74 ? -8.842 -3.557 13.841 1.00 70.06 74 VAL A C 1
ATOM 594 O O . VAL A 1 74 ? -8.402 -4.287 14.721 1.00 70.06 74 VAL A O 1
ATOM 597 N N . ILE A 1 75 ? -9.622 -2.505 14.088 1.00 68.25 75 ILE A N 1
ATOM 598 C CA . ILE A 1 75 ? -10.111 -2.104 15.425 1.00 68.25 75 ILE A CA 1
ATOM 599 C C . ILE A 1 75 ? -11.510 -2.713 15.670 1.00 68.25 75 ILE A C 1
ATOM 601 O O . ILE A 1 75 ? -12.305 -2.212 16.451 1.00 68.25 75 ILE A O 1
ATOM 605 N N . GLY A 1 76 ? -11.853 -3.775 14.938 1.00 71.62 76 GLY A N 1
ATOM 606 C CA . GLY A 1 76 ? -13.073 -4.533 15.180 1.00 71.62 76 GLY A CA 1
ATOM 607 C C . GLY A 1 76 ? -12.874 -5.453 16.377 1.00 71.62 76 GLY A C 1
ATOM 608 O O . GLY A 1 76 ? -11.895 -6.205 16.414 1.00 71.62 76 GLY A O 1
ATOM 609 N N . ASN A 1 77 ? -13.796 -5.395 17.333 1.00 73.56 77 ASN A N 1
ATOM 610 C CA . ASN A 1 77 ? -13.934 -6.432 18.344 1.00 73.56 77 ASN A CA 1
ATOM 611 C C . ASN A 1 77 ? -14.656 -7.607 17.686 1.00 73.56 77 ASN A C 1
ATOM 613 O O . ASN A 1 77 ? -15.779 -7.464 17.208 1.00 73.56 77 ASN A O 1
ATOM 617 N N . TYR A 1 78 ? -13.981 -8.748 17.603 1.00 77.69 78 TYR A N 1
ATOM 618 C CA . TYR A 1 78 ? -14.578 -9.981 17.106 1.00 77.69 78 TYR A CA 1
ATOM 619 C C . TYR A 1 78 ? -14.915 -10.845 18.309 1.00 77.69 78 TYR A C 1
ATOM 621 O O . TYR A 1 78 ? -14.050 -11.078 19.153 1.00 77.69 78 TYR A O 1
ATOM 629 N N . SER A 1 79 ? -16.164 -11.289 18.383 1.00 81.00 79 SER A N 1
ATOM 630 C CA . SER A 1 79 ? -16.534 -12.367 19.288 1.00 81.00 79 SER A CA 1
ATOM 631 C C . SER A 1 79 ? -16.156 -13.695 18.636 1.00 81.00 79 SER A C 1
ATOM 633 O O . SER A 1 79 ? -16.297 -13.850 17.422 1.00 81.00 79 SER A O 1
ATOM 635 N N . GLU A 1 80 ? -15.635 -14.631 19.426 1.00 86.31 80 GLU A N 1
ATOM 636 C CA . GLU A 1 80 ? -15.386 -16.009 18.980 1.00 86.31 80 GLU A CA 1
ATOM 637 C C . GLU A 1 80 ? -16.691 -16.808 18.859 1.00 86.31 80 GLU A C 1
ATOM 639 O O . GLU A 1 80 ? -16.736 -17.819 18.161 1.00 86.31 80 GLU A O 1
ATOM 644 N N . ASP A 1 81 ? -17.750 -16.340 19.521 1.00 87.81 81 ASP A N 1
ATOM 645 C CA . ASP A 1 81 ? -19.067 -16.956 19.487 1.00 87.81 81 ASP A CA 1
ATOM 646 C C . ASP A 1 81 ? -19.832 -16.521 18.221 1.00 87.81 81 ASP A C 1
ATOM 648 O O . ASP A 1 81 ? -20.087 -15.320 18.054 1.00 87.81 81 ASP A O 1
ATOM 652 N N . PRO A 1 82 ? -20.205 -17.459 17.325 1.00 85.19 82 PRO A N 1
ATOM 653 C CA . PRO A 1 82 ? -20.954 -17.145 16.111 1.00 85.19 82 PRO A CA 1
ATOM 654 C C . PRO A 1 82 ? -22.327 -16.525 16.390 1.00 85.19 82 PRO A C 1
ATOM 656 O O . PRO A 1 82 ? -22.800 -15.763 15.555 1.00 85.19 82 PRO A O 1
ATOM 659 N N . ASN A 1 83 ? -22.921 -16.791 17.555 1.00 86.94 83 ASN A N 1
ATOM 660 C CA . ASN A 1 83 ? -24.262 -16.316 17.895 1.00 86.94 83 ASN A CA 1
ATOM 661 C C . ASN A 1 83 ? -24.245 -14.966 18.631 1.00 86.94 83 ASN A C 1
ATOM 663 O O . ASN A 1 83 ? -25.293 -14.437 18.980 1.00 86.94 83 ASN A O 1
ATOM 667 N N . HIS A 1 84 ? -23.070 -14.379 18.884 1.00 85.19 84 HIS A N 1
ATOM 668 C CA . HIS A 1 84 ? -22.952 -13.141 19.666 1.00 85.19 84 HIS A CA 1
ATOM 669 C C . HIS A 1 84 ? -23.691 -11.940 19.056 1.00 85.19 84 HIS A C 1
ATOM 671 O O . HIS A 1 84 ? -23.998 -10.980 19.758 1.00 85.19 84 HIS A O 1
ATOM 677 N N . TYR A 1 85 ? -23.930 -11.980 17.745 1.00 83.44 85 TYR A N 1
ATOM 678 C CA . TYR A 1 85 ? -24.631 -10.937 16.998 1.00 83.44 85 TYR A CA 1
ATOM 679 C C . TYR A 1 85 ? -26.010 -11.388 16.494 1.00 83.44 85 TYR A C 1
ATOM 681 O O . TYR A 1 85 ? -26.662 -10.642 15.762 1.00 83.44 85 TYR A O 1
ATOM 689 N N . ASP A 1 86 ? -26.452 -12.585 16.884 1.00 89.31 86 ASP A N 1
ATOM 690 C CA . ASP A 1 86 ? -27.761 -13.139 16.540 1.00 89.31 86 ASP A CA 1
ATOM 691 C C . ASP A 1 86 ? -28.776 -12.725 17.613 1.00 89.31 86 ASP A C 1
ATOM 693 O O . ASP A 1 86 ? -29.236 -13.540 18.408 1.00 89.31 86 ASP A O 1
ATOM 697 N N . TYR A 1 87 ? -29.082 -11.428 17.671 1.00 86.19 87 TYR A N 1
ATOM 698 C CA . TYR A 1 87 ? -30.040 -10.891 18.638 1.00 86.19 87 TYR A CA 1
ATOM 699 C C . TYR A 1 87 ? -31.468 -11.323 18.302 1.00 86.19 87 TYR A C 1
ATOM 701 O O . TYR A 1 87 ? -31.924 -11.166 17.162 1.00 86.19 87 TYR A O 1
ATOM 709 N N . ASP A 1 88 ? -32.199 -11.790 19.311 1.00 90.94 88 ASP A N 1
ATOM 710 C CA . ASP A 1 88 ? -33.630 -12.034 19.183 1.00 90.94 88 ASP A CA 1
ATOM 711 C C . ASP A 1 88 ? -34.399 -10.703 19.136 1.00 90.94 88 ASP A C 1
ATOM 713 O O . ASP A 1 88 ? -34.009 -9.703 19.743 1.00 90.94 88 ASP A O 1
ATOM 717 N N . LEU A 1 89 ? -35.533 -10.681 18.427 1.00 88.12 89 LEU A N 1
ATOM 718 C CA . LEU A 1 89 ? -36.382 -9.483 18.347 1.00 88.12 89 LEU A CA 1
ATOM 719 C C . LEU A 1 89 ? -36.825 -9.004 19.734 1.00 88.12 89 LEU A C 1
ATOM 721 O O . LEU A 1 89 ? -36.832 -7.803 19.987 1.00 88.12 89 LEU A O 1
ATOM 725 N N . ASP A 1 90 ? -37.153 -9.937 20.626 1.00 90.00 90 ASP A N 1
ATOM 726 C CA . ASP A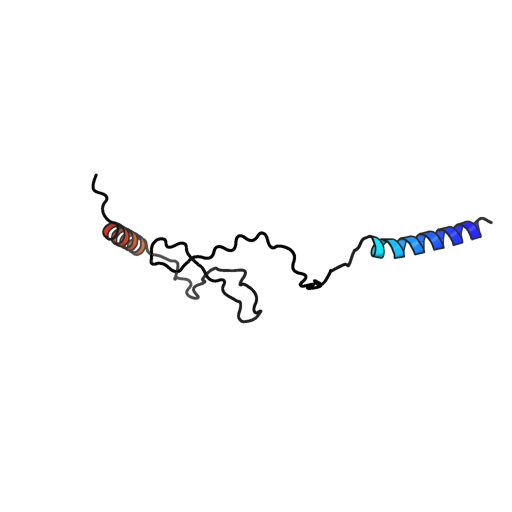 1 90 ? -37.578 -9.624 21.991 1.00 90.00 90 ASP A CA 1
ATOM 727 C C . ASP A 1 90 ? -36.440 -8.981 22.803 1.00 90.00 90 ASP A C 1
ATOM 729 O O . ASP A 1 90 ? -36.679 -8.044 23.565 1.00 90.00 90 ASP A O 1
ATOM 733 N N . GLU A 1 91 ? -35.195 -9.428 22.598 1.00 87.81 91 GLU A N 1
ATOM 734 C CA . GLU A 1 91 ? -34.010 -8.852 23.240 1.00 87.81 91 GLU A CA 1
ATOM 735 C C . GLU A 1 91 ? -33.790 -7.408 22.778 1.00 87.81 91 GLU A C 1
ATOM 737 O O . GLU A 1 91 ? -33.651 -6.512 23.611 1.00 87.81 91 GLU A O 1
ATOM 742 N N . LEU A 1 92 ? -33.851 -7.162 21.465 1.00 87.69 92 LEU A N 1
ATOM 743 C CA . LEU A 1 92 ? -33.721 -5.818 20.895 1.00 87.69 92 LEU A CA 1
ATOM 744 C C . LEU A 1 92 ? -34.808 -4.866 21.404 1.00 87.69 92 LEU A C 1
ATOM 746 O O . LEU A 1 92 ? -34.504 -3.735 21.773 1.00 87.69 92 LEU A O 1
ATOM 750 N N . ILE A 1 93 ? -36.060 -5.329 21.458 1.00 88.69 93 ILE A N 1
ATOM 751 C CA . ILE A 1 93 ? -37.187 -4.527 21.952 1.00 88.69 93 ILE A CA 1
ATOM 752 C C . ILE A 1 93 ? -36.979 -4.166 23.426 1.00 88.69 93 ILE A C 1
ATOM 754 O O . ILE A 1 93 ? -37.131 -3.005 23.796 1.00 88.69 93 ILE A O 1
ATOM 758 N N . SER A 1 94 ? -36.586 -5.134 24.259 1.00 88.19 94 SER A N 1
ATOM 759 C CA . SER A 1 94 ? -36.355 -4.885 25.686 1.00 88.19 94 SER A CA 1
ATOM 760 C C . SER A 1 94 ? -35.195 -3.918 25.944 1.00 88.19 94 SER A C 1
ATOM 762 O O . SER A 1 94 ? -35.302 -3.052 26.808 1.00 88.19 94 SER A O 1
ATOM 764 N N . ALA A 1 95 ? -34.117 -4.009 25.158 1.00 86.44 95 ALA A N 1
ATOM 765 C CA . ALA A 1 95 ? -32.981 -3.100 25.257 1.00 86.44 95 ALA A CA 1
ATOM 766 C C . ALA A 1 95 ? -33.358 -1.661 24.862 1.00 86.44 95 ALA A C 1
ATOM 768 O O . ALA A 1 95 ? -32.923 -0.711 25.519 1.00 86.44 95 ALA A O 1
ATOM 769 N N . ASP A 1 96 ? -34.189 -1.503 23.827 1.00 86.00 96 ASP A N 1
ATOM 770 C CA . ASP A 1 96 ? -34.726 -0.205 23.406 1.00 86.00 96 ASP A CA 1
ATOM 771 C C . ASP A 1 96 ? -35.668 0.389 24.471 1.00 86.00 96 ASP A C 1
ATOM 773 O O . ASP A 1 96 ? -35.583 1.586 24.766 1.00 86.00 96 ASP A O 1
ATOM 777 N N . ASP A 1 97 ? -36.538 -0.426 25.078 1.00 87.44 97 ASP A N 1
ATOM 778 C CA . ASP A 1 97 ? -37.444 -0.001 26.154 1.00 87.44 97 ASP A CA 1
ATOM 779 C C . ASP A 1 97 ? -36.665 0.448 27.404 1.00 87.44 97 ASP A C 1
ATOM 781 O O . ASP A 1 97 ? -36.899 1.546 27.922 1.00 87.44 97 ASP A O 1
ATOM 785 N N . ASP A 1 98 ? -35.676 -0.342 27.835 1.00 85.81 98 ASP A N 1
ATOM 786 C CA . ASP A 1 98 ? -34.796 -0.016 28.962 1.00 85.81 98 ASP A CA 1
ATOM 787 C C . ASP A 1 98 ? -34.007 1.279 28.718 1.00 85.81 98 ASP A C 1
ATOM 789 O O . ASP A 1 98 ? -33.817 2.090 29.634 1.00 85.81 98 ASP A O 1
ATOM 793 N N . GLU A 1 99 ? -33.538 1.503 27.486 1.00 83.50 99 GLU A N 1
ATOM 794 C CA . GLU A 1 99 ? -32.860 2.745 27.122 1.00 83.50 99 GLU A CA 1
ATOM 795 C C . GLU A 1 99 ? -33.830 3.938 27.142 1.00 83.50 99 GLU A C 1
ATOM 797 O O . GLU A 1 99 ? -33.479 5.024 27.619 1.00 83.50 99 GLU A O 1
ATOM 802 N N . ASN A 1 100 ? -35.056 3.759 26.652 1.00 78.38 100 ASN A N 1
ATOM 803 C CA . ASN A 1 100 ? -36.060 4.816 26.586 1.00 78.38 100 ASN A CA 1
ATOM 804 C C . ASN A 1 100 ? -36.559 5.240 27.979 1.00 78.38 100 ASN A C 1
ATOM 806 O O . ASN A 1 100 ? -36.774 6.431 28.217 1.00 78.38 100 ASN A O 1
ATOM 810 N N . ASP A 1 101 ? -36.668 4.304 28.923 1.00 77.56 101 ASP A N 1
ATOM 811 C CA . ASP A 1 101 ? -37.022 4.598 30.315 1.00 77.56 101 ASP A CA 1
ATOM 812 C C . ASP A 1 101 ? -35.895 5.301 31.091 1.00 77.56 101 ASP A C 1
ATOM 814 O O . ASP A 1 101 ? -36.162 6.111 31.984 1.00 77.56 101 ASP A O 1
ATOM 818 N N . GLN A 1 102 ? -34.631 5.057 30.732 1.00 71.69 102 GLN A N 1
ATOM 819 C CA . GLN A 1 102 ? -33.475 5.738 31.328 1.00 71.69 102 GLN A CA 1
ATOM 820 C C . GLN A 1 102 ? -33.231 7.139 30.750 1.00 71.69 102 GLN A C 1
ATOM 822 O O . GLN A 1 102 ? -32.571 7.972 31.386 1.00 71.69 102 GLN A O 1
ATOM 827 N N . ARG A 1 103 ? -33.751 7.434 29.554 1.00 64.81 103 ARG A N 1
ATOM 828 C CA . ARG A 1 103 ? -33.656 8.769 28.959 1.00 64.81 103 ARG A CA 1
ATOM 829 C C . ARG A 1 103 ? -34.578 9.731 29.723 1.00 64.81 103 ARG A C 1
ATOM 831 O O . ARG A 1 103 ? -35.759 9.442 29.910 1.00 64.81 103 ARG A O 1
ATOM 838 N N . PRO A 1 104 ? -34.087 10.906 30.162 1.00 63.25 104 PRO A N 1
ATOM 839 C CA . PRO A 1 104 ? -34.943 11.881 30.822 1.00 63.25 104 PRO A CA 1
ATOM 840 C C . PRO A 1 104 ? -36.030 12.311 29.835 1.00 63.25 104 PRO A C 1
ATOM 842 O O . PRO A 1 104 ? -35.731 12.921 28.806 1.00 63.25 104 PRO A O 1
ATOM 845 N N . LYS A 1 105 ? -37.288 11.969 30.136 1.00 63.91 105 LYS A N 1
ATOM 846 C CA . LYS A 1 105 ? -38.445 12.378 29.335 1.00 63.91 105 LYS A CA 1
ATOM 847 C C . LYS A 1 105 ? -38.437 13.902 29.263 1.00 63.91 105 LYS A C 1
ATOM 849 O O . LYS A 1 105 ? -38.661 14.579 30.266 1.00 63.91 105 LYS A O 1
ATOM 854 N N . ALA A 1 106 ? -38.120 14.441 28.088 1.00 62.94 106 ALA A N 1
ATOM 855 C CA . ALA A 1 106 ? -38.250 15.862 27.831 1.00 62.94 106 ALA A CA 1
ATOM 856 C C . ALA A 1 106 ? -39.744 16.190 27.910 1.00 62.94 106 ALA A C 1
ATOM 858 O O . ALA A 1 106 ? -40.513 15.840 27.018 1.00 62.94 106 ALA A O 1
ATOM 859 N N . HIS A 1 107 ? -40.153 16.788 29.026 1.00 52.94 107 HIS A N 1
ATOM 860 C CA . HIS A 1 107 ? -41.480 17.361 29.175 1.00 52.94 107 HIS A CA 1
ATOM 861 C C . HIS A 1 107 ? -41.648 18.459 28.117 1.00 52.94 107 HIS A C 1
ATOM 863 O O . HIS A 1 107 ? -40.922 19.455 28.143 1.00 52.94 107 HIS A O 1
ATOM 869 N N . VAL A 1 108 ? -42.573 18.234 27.181 1.00 46.88 108 VAL A N 1
ATOM 870 C CA . VAL A 1 108 ? -43.151 19.261 26.301 1.00 46.88 108 VAL A CA 1
ATOM 871 C C . VAL A 1 108 ? -44.338 19.889 27.015 1.00 46.88 108 VAL A C 1
ATOM 873 O O . VAL A 1 108 ? -45.116 19.116 27.624 1.00 46.88 108 VAL A O 1
#

Radius of gyration: 32.2 Å; chains: 1; bounding box: 78×41×76 Å

pLDDT: mean 72.69, std 16.12, range [39.53, 95.94]

Sequence (108 aa):
MDFYFYLLFFIFVIIFALLLPTLSGVGGFKIGQKNSRTSNDHRLKFKLSSEKDIGKSSSHGFEIDSKTGLKKRVIGNYSEDPNHYDYDLDELISADDDENDQRPKAHV

Secondary structure (DSSP, 8-state):
-HHHHHHHHHHHHHHHHHHHHHHTTTT---------------------------------PPPBPTTT-SBPS--PPPPS-TTTT---HHHHHHHHHHHHHHS-----

Foldseek 3Di:
DVVVVVVVVVVVVVVVVVVCCVVVCVPVPPPDPPPPDDDDDPPPPPPDDDDDDDDPPPPPDFDQDPVPRHGDPDPDDDDPDPCPPVDDPVRVVVVVVVVVVPPPPPDD